Protein AF-A0A914TXU8-F1 (afdb_monomer)

Mean predicted aligned error: 7.18 Å

Radius of gyration: 15.61 Å; Cα contacts (8 Å, |Δi|>4): 227; chains: 1; bounding box: 35×39×40 Å

Foldseek 3Di:
DDDPPPDPLVVVLVVLVPDPDPQQPFDDDPNDTDRRSPPSVVFKDFDADPVRDTLWFWWWDDDPVVRATKIKIWTWIAGPPFLKIKIKMFMDHPPDRTDIDIDIPHNCVVVVVVVSQVVCCVQARGPVCVVVGDGDPPHIDGPD

Solvent-accessible surface area (backbone atoms only — not comparable to full-atom values): 8461 Å² total; per-residue (Å²): 134,84,75,79,79,73,51,71,66,56,53,54,43,57,59,54,69,74,45,83,84,74,81,48,66,65,47,73,57,96,90,39,84,38,61,33,84,50,63,65,53,82,56,24,42,74,32,59,48,97,87,66,51,64,45,64,44,36,31,37,35,78,38,79,93,75,74,41,48,34,39,38,40,41,37,34,29,30,35,74,88,50,73,34,33,34,44,38,36,38,34,33,48,73,97,52,95,45,57,70,50,78,46,76,41,46,73,41,56,67,62,46,51,51,51,50,40,52,54,44,34,77,43,53,49,59,65,87,43,62,90,72,67,72,84,54,88,100,42,33,37,81,74,103

Sequence (144 aa):
MITPVSSPLIEKYKKRLSLPESIEKPFVKNGCTIDGRAYFAKYSSVFTDKDGTLYQAHLGFSDISRNLNNFYKLQLFKHDKKEEYYLYRSWGRIGTPGGLKLECFNKDIDRALKEFKRIFFEKTDLWENRKNFVKHPCLHDIIG

Structure (mmCIF, N/CA/C/O backbone):
data_AF-A0A914TXU8-F1
#
_entry.id   AF-A0A914TXU8-F1
#
loop_
_atom_site.group_PDB
_atom_site.id
_atom_site.type_symbol
_atom_site.label_atom_id
_atom_site.label_alt_id
_atom_site.label_comp_id
_atom_site.label_asym_id
_atom_site.label_entity_id
_atom_site.label_seq_id
_atom_site.pdbx_PDB_ins_code
_atom_site.Cartn_x
_atom_site.Cartn_y
_atom_site.Cartn_z
_atom_site.occupancy
_atom_site.B_iso_or_equiv
_atom_site.auth_seq_id
_atom_site.auth_comp_id
_atom_site.auth_asym_id
_atom_site.auth_atom_id
_atom_site.pdbx_PDB_model_num
ATOM 1 N N . MET A 1 1 ? -12.035 26.718 7.881 1.00 33.22 1 MET A N 1
ATOM 2 C CA . MET A 1 1 ? -10.726 26.135 7.515 1.00 33.22 1 MET A CA 1
ATOM 3 C C . MET A 1 1 ? -10.430 25.013 8.499 1.00 33.22 1 MET A C 1
ATOM 5 O O . MET A 1 1 ? -10.177 25.307 9.656 1.00 33.22 1 MET A O 1
ATOM 9 N N . ILE A 1 2 ? -10.581 23.749 8.097 1.00 39.47 2 ILE A N 1
ATOM 10 C CA . ILE A 1 2 ? -10.322 22.604 8.984 1.00 39.47 2 ILE A CA 1
ATOM 11 C C . ILE A 1 2 ? -8.831 22.298 8.869 1.00 39.47 2 ILE A C 1
ATOM 13 O O . ILE A 1 2 ? -8.373 21.843 7.821 1.00 39.47 2 ILE A O 1
ATOM 17 N N . THR A 1 3 ? -8.058 22.602 9.905 1.00 33.69 3 THR A N 1
ATOM 18 C CA . THR A 1 3 ? -6.682 22.117 9.999 1.00 33.69 3 THR A CA 1
ATOM 19 C C . THR A 1 3 ? -6.731 20.591 10.113 1.00 33.69 3 THR A C 1
ATOM 21 O O . THR A 1 3 ? -7.517 20.063 10.904 1.00 33.69 3 THR A O 1
ATOM 24 N N . PRO A 1 4 ? -5.950 19.830 9.329 1.00 48.19 4 PRO A N 1
ATOM 25 C CA . PRO A 1 4 ? -5.839 18.406 9.579 1.00 48.19 4 PRO A CA 1
ATOM 26 C C . PRO A 1 4 ? -5.104 18.245 10.908 1.00 48.19 4 PRO A C 1
ATOM 28 O O . PRO A 1 4 ? -3.908 18.514 10.993 1.00 48.19 4 PRO A O 1
ATOM 31 N N . VAL A 1 5 ? -5.824 17.835 11.953 1.00 49.22 5 VAL A N 1
ATOM 32 C CA . VAL A 1 5 ? -5.201 17.360 13.190 1.00 49.22 5 VAL A CA 1
ATOM 33 C C . VAL A 1 5 ? -4.350 16.162 12.787 1.00 49.22 5 VAL A C 1
ATOM 35 O O . VAL A 1 5 ? -4.874 15.121 12.387 1.00 49.22 5 VAL A O 1
ATOM 38 N N . SER A 1 6 ? -3.029 16.330 12.785 1.00 63.47 6 SER A N 1
ATOM 39 C CA . SER A 1 6 ? -2.113 15.235 12.507 1.00 63.47 6 SER A CA 1
ATOM 40 C C . SER A 1 6 ? -2.308 14.172 13.576 1.00 63.47 6 SER A C 1
ATOM 42 O O . SER A 1 6 ? -2.146 14.440 14.763 1.00 63.47 6 SER A O 1
ATOM 44 N N . SER A 1 7 ? -2.671 12.953 13.165 1.00 71.12 7 SER A N 1
ATOM 45 C CA . SER A 1 7 ? -2.732 11.823 14.093 1.00 71.12 7 SER A CA 1
ATOM 46 C C . SER A 1 7 ? -1.390 11.719 14.839 1.00 71.12 7 SER A C 1
ATOM 48 O O . SER A 1 7 ? -0.343 11.789 14.180 1.00 71.12 7 SER A O 1
ATOM 50 N N . PRO A 1 8 ? -1.373 11.501 16.172 1.00 76.00 8 PRO A N 1
ATOM 51 C CA . PRO A 1 8 ? -0.136 11.334 16.942 1.00 76.00 8 PRO A CA 1
ATOM 52 C C . PRO A 1 8 ? 0.805 10.274 16.352 1.00 76.00 8 PRO A C 1
ATOM 54 O O . PRO A 1 8 ? 2.026 10.340 16.500 1.00 76.00 8 PRO A O 1
ATOM 57 N N . LEU A 1 9 ? 0.246 9.298 15.626 1.00 74.25 9 LEU A N 1
ATOM 58 C CA . LEU A 1 9 ? 1.023 8.305 14.897 1.00 74.25 9 LEU A CA 1
ATOM 59 C C . LEU A 1 9 ? 1.795 8.891 13.716 1.00 74.25 9 LEU A C 1
ATOM 61 O O . LEU A 1 9 ? 2.937 8.493 13.526 1.00 74.25 9 LEU A O 1
ATOM 65 N N . ILE A 1 10 ? 1.240 9.844 12.962 1.00 77.25 10 ILE A N 1
ATOM 66 C CA . ILE A 1 10 ? 1.954 10.528 11.869 1.00 77.25 10 ILE A CA 1
ATOM 67 C C . ILE A 1 10 ? 3.064 11.425 12.414 1.00 77.25 10 ILE A C 1
ATOM 69 O O . ILE A 1 10 ? 4.116 11.564 11.797 1.00 77.25 10 ILE A O 1
ATOM 73 N N . GLU A 1 11 ? 2.864 12.057 13.563 1.00 81.88 11 GLU A N 1
ATOM 74 C CA . GLU A 1 11 ? 3.915 12.885 14.165 1.00 81.88 11 GLU A CA 1
ATOM 75 C C . GLU A 1 11 ? 5.073 12.023 14.650 1.00 81.88 11 GLU A C 1
ATOM 77 O O . GLU A 1 11 ? 6.233 12.281 14.312 1.00 81.88 11 GLU A O 1
ATOM 82 N N . LYS A 1 12 ? 4.752 10.909 15.323 1.00 78.88 12 LYS A N 1
ATOM 83 C CA . LYS A 1 12 ? 5.722 9.848 15.615 1.00 78.88 12 LYS A CA 1
ATOM 84 C C . LYS A 1 12 ? 6.400 9.354 14.329 1.00 78.88 12 LYS A C 1
ATOM 86 O O . LYS A 1 12 ? 7.574 8.992 14.381 1.00 78.88 12 LYS A O 1
ATOM 91 N N . TYR A 1 13 ? 5.703 9.406 13.187 1.00 80.12 13 TYR A N 1
ATOM 92 C CA . TYR A 1 13 ? 6.212 8.945 11.890 1.00 80.12 13 TYR A CA 1
ATOM 93 C C . TYR A 1 13 ? 7.283 9.836 11.352 1.00 80.12 13 TYR A C 1
ATOM 95 O O . TYR A 1 13 ? 8.414 9.403 11.142 1.00 80.12 13 TYR A O 1
ATOM 103 N N . LYS A 1 14 ? 6.932 11.104 11.213 1.00 79.50 14 LYS A N 1
ATOM 104 C CA . LYS A 1 14 ? 7.836 12.143 10.749 1.00 79.50 14 LYS A CA 1
ATOM 105 C C . LYS A 1 14 ? 9.072 12.224 11.645 1.00 79.50 14 LYS A C 1
ATOM 107 O O . LYS A 1 14 ? 10.180 12.251 11.126 1.00 79.50 14 LYS A O 1
ATOM 112 N N . LYS A 1 15 ? 8.897 12.143 12.971 1.00 80.88 15 LYS A N 1
ATOM 113 C CA . LYS A 1 15 ? 10.013 12.130 13.931 1.00 80.88 15 LYS A CA 1
ATOM 114 C C . LYS A 1 15 ? 10.914 10.897 13.791 1.00 80.88 15 LYS A C 1
ATOM 116 O O . LYS A 1 15 ? 12.120 11.000 13.982 1.00 80.88 15 LYS A O 1
ATOM 121 N N . ARG A 1 16 ? 10.361 9.717 13.491 1.00 74.75 16 ARG A N 1
ATOM 122 C CA . ARG A 1 16 ? 11.165 8.499 13.289 1.00 74.75 16 ARG A CA 1
ATOM 123 C C . ARG A 1 16 ? 11.906 8.530 11.955 1.00 74.75 16 ARG A C 1
ATOM 125 O O . ARG A 1 16 ? 13.051 8.103 11.919 1.00 74.75 16 ARG A O 1
ATOM 132 N N . LEU A 1 17 ? 11.289 9.066 10.902 1.00 73.56 17 LEU A N 1
ATOM 133 C CA . LEU A 1 17 ? 11.930 9.244 9.596 1.00 73.56 17 LEU A CA 1
ATOM 134 C C . LEU A 1 17 ? 13.098 10.229 9.609 1.00 73.56 17 LEU A C 1
ATOM 136 O O . LEU A 1 17 ? 13.980 10.113 8.770 1.00 73.56 17 LEU A O 1
ATOM 140 N N . SER A 1 18 ? 13.108 11.191 10.534 1.00 75.12 18 SER A N 1
ATOM 141 C CA . SER A 1 18 ? 14.229 12.123 10.688 1.00 75.12 18 SER A CA 1
ATOM 142 C C . SER A 1 18 ? 15.426 11.536 11.443 1.00 75.12 18 SER A C 1
ATOM 144 O O . SER A 1 18 ? 16.444 12.208 11.567 1.00 75.12 18 SER A O 1
ATOM 146 N N . LEU A 1 19 ? 15.315 10.322 11.995 1.00 71.12 19 LEU A N 1
ATOM 147 C CA . LEU A 1 19 ? 16.435 9.641 12.647 1.00 71.12 19 LEU A CA 1
ATOM 148 C C . LEU A 1 19 ? 17.274 8.881 11.607 1.00 71.12 19 LEU A C 1
ATOM 150 O O . LEU A 1 19 ? 16.708 8.382 10.633 1.00 71.12 19 LEU A O 1
ATOM 154 N N . PRO A 1 20 ? 18.598 8.747 11.817 1.00 65.31 20 PRO A N 1
ATOM 155 C CA . PRO A 1 20 ? 19.447 7.939 10.949 1.00 65.31 20 PRO A CA 1
ATOM 156 C C . PRO A 1 20 ? 18.901 6.510 10.825 1.00 65.31 20 PRO A C 1
ATOM 158 O O . PRO A 1 20 ? 18.397 5.925 11.790 1.00 65.31 20 PRO A O 1
ATOM 161 N N . GLU A 1 21 ? 18.958 5.984 9.602 1.00 62.72 21 GLU A N 1
ATOM 162 C CA . GLU A 1 21 ? 18.259 4.771 9.190 1.00 62.72 21 GLU A CA 1
ATOM 163 C C . GLU A 1 21 ? 18.801 3.547 9.945 1.00 62.72 21 GLU A C 1
ATOM 165 O O . GLU A 1 21 ? 19.841 2.984 9.617 1.00 62.72 21 GLU A O 1
ATOM 170 N N . SER A 1 22 ? 18.072 3.101 10.970 1.00 55.75 22 SER A N 1
ATOM 171 C CA . SER A 1 22 ? 18.125 1.693 11.361 1.00 55.75 22 SER A CA 1
ATOM 172 C C . SER A 1 22 ? 17.175 0.976 10.413 1.00 55.75 22 SER A C 1
ATOM 174 O O . SER A 1 22 ? 15.961 1.158 10.498 1.00 55.75 22 SER A O 1
ATOM 176 N N . ILE A 1 23 ? 17.726 0.227 9.456 1.00 61.66 23 ILE A N 1
ATOM 177 C CA . ILE A 1 23 ? 16.942 -0.597 8.533 1.00 61.66 23 ILE A CA 1
ATOM 178 C C . ILE A 1 23 ? 16.330 -1.728 9.368 1.00 61.66 23 ILE A C 1
ATOM 180 O O . ILE A 1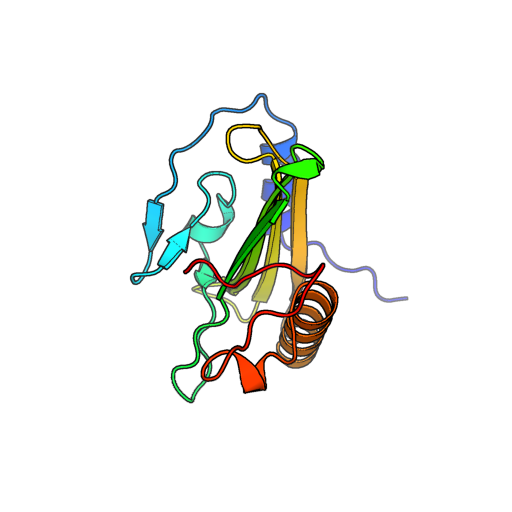 23 ? 16.901 -2.811 9.500 1.00 61.66 23 ILE A O 1
ATOM 184 N N . GLU A 1 24 ? 15.189 -1.464 10.009 1.00 69.38 24 GLU A N 1
ATOM 185 C CA . GLU A 1 24 ? 14.383 -2.530 10.596 1.00 69.38 24 GLU A CA 1
ATOM 186 C C . GLU A 1 24 ? 14.022 -3.492 9.454 1.00 69.38 24 GLU A C 1
ATOM 188 O O . GLU A 1 24 ? 13.624 -3.076 8.360 1.00 69.38 24 GLU A O 1
ATOM 193 N N . LYS A 1 25 ? 14.241 -4.792 9.674 1.00 77.38 25 LYS A N 1
ATOM 194 C CA . LYS A 1 25 ? 13.946 -5.812 8.664 1.00 77.38 25 LYS A CA 1
ATOM 195 C C . LYS A 1 25 ? 12.437 -5.817 8.378 1.00 77.38 25 LYS A C 1
ATOM 197 O O . LYS A 1 25 ? 11.653 -5.590 9.304 1.00 77.38 25 LYS A O 1
ATOM 202 N N . PRO A 1 26 ? 12.009 -6.093 7.132 1.00 82.69 26 PRO A N 1
ATOM 203 C CA . PRO A 1 26 ? 10.609 -6.383 6.854 1.00 82.69 26 PRO A CA 1
ATOM 204 C C . PRO A 1 26 ? 10.087 -7.470 7.797 1.00 82.69 26 PRO A C 1
ATOM 206 O O . PRO A 1 26 ? 10.813 -8.410 8.127 1.00 82.69 26 PRO A O 1
ATOM 209 N N . PHE A 1 27 ? 8.838 -7.344 8.226 1.00 86.06 27 PHE A N 1
ATOM 210 C CA . PHE A 1 27 ? 8.202 -8.289 9.143 1.00 86.06 27 PHE A CA 1
ATOM 211 C C . PHE A 1 27 ? 6.800 -8.640 8.658 1.00 86.06 27 PHE A C 1
ATOM 213 O O . PHE A 1 27 ? 6.212 -7.918 7.856 1.00 86.06 27 PHE A O 1
ATOM 220 N N . VAL A 1 28 ? 6.258 -9.756 9.139 1.00 86.94 28 VAL A N 1
ATOM 221 C CA . VAL A 1 28 ? 4.915 -10.215 8.771 1.00 86.94 28 VAL A CA 1
ATOM 222 C C . VAL A 1 28 ? 3.934 -9.872 9.888 1.00 86.94 28 VAL A C 1
ATOM 224 O O . VAL A 1 28 ? 4.199 -10.153 11.057 1.00 86.94 28 VAL A O 1
ATOM 227 N N . LYS A 1 29 ? 2.790 -9.283 9.534 1.00 86.69 29 LYS A N 1
ATOM 228 C CA . LYS A 1 29 ? 1.645 -9.072 10.434 1.00 86.69 29 LYS A CA 1
ATOM 229 C C . LYS A 1 29 ? 0.373 -9.520 9.723 1.00 86.69 29 LYS A C 1
ATOM 231 O O . LYS A 1 29 ? 0.113 -9.073 8.612 1.00 86.69 29 LYS A O 1
ATOM 236 N N . ASN A 1 30 ? -0.406 -10.403 10.349 1.00 86.06 30 ASN A N 1
ATOM 237 C CA . ASN A 1 30 ? -1.635 -10.982 9.780 1.00 86.06 30 ASN A CA 1
ATOM 238 C C . ASN A 1 30 ? -1.431 -11.569 8.366 1.00 86.06 30 ASN A C 1
ATOM 240 O O . ASN A 1 30 ? -2.213 -11.307 7.459 1.00 86.06 30 ASN A O 1
ATOM 244 N N . GLY A 1 31 ? -0.326 -12.293 8.153 1.00 82.56 31 GLY A N 1
ATOM 245 C CA . GLY A 1 31 ? 0.021 -12.864 6.845 1.00 82.56 31 GLY A CA 1
ATOM 246 C C . GLY A 1 31 ? 0.508 -11.853 5.797 1.00 82.56 31 GLY A C 1
ATOM 247 O O . GLY A 1 31 ? 0.900 -12.259 4.710 1.00 82.56 31 GLY A O 1
ATOM 248 N N . CYS A 1 32 ? 0.542 -10.556 6.116 1.00 84.56 32 CYS A N 1
ATOM 249 C CA . CYS A 1 32 ? 0.975 -9.504 5.201 1.00 84.56 32 CYS A CA 1
ATOM 250 C C . CYS A 1 32 ? 2.418 -9.088 5.496 1.00 84.56 32 CYS A C 1
ATOM 252 O O . CYS A 1 32 ? 2.756 -8.758 6.636 1.00 84.56 32 CYS A O 1
ATOM 254 N N . THR A 1 33 ? 3.262 -9.047 4.466 1.00 84.06 33 THR A N 1
ATOM 255 C CA . THR A 1 33 ? 4.624 -8.505 4.574 1.00 84.06 33 THR A CA 1
ATOM 256 C C . THR A 1 33 ? 4.576 -6.983 4.681 1.00 84.06 33 THR A C 1
ATOM 258 O O . THR A 1 33 ? 4.025 -6.305 3.813 1.00 84.06 33 THR A O 1
ATOM 261 N N . ILE A 1 34 ? 5.184 -6.440 5.731 1.00 85.44 34 ILE A N 1
ATOM 262 C CA . ILE A 1 34 ? 5.243 -5.013 6.047 1.00 85.44 34 ILE A CA 1
ATOM 263 C C . ILE A 1 34 ? 6.684 -4.517 5.920 1.00 85.44 34 ILE A C 1
ATOM 265 O O . ILE A 1 34 ? 7.626 -5.165 6.378 1.00 85.44 34 ILE A O 1
ATOM 269 N N . ASP A 1 35 ? 6.862 -3.348 5.302 1.00 82.06 35 ASP A N 1
ATOM 270 C CA . ASP A 1 35 ? 8.160 -2.671 5.254 1.00 82.06 35 ASP A CA 1
ATOM 271 C C . ASP A 1 35 ? 8.623 -2.319 6.676 1.00 82.06 35 ASP A C 1
ATOM 273 O O . ASP A 1 35 ? 7.866 -1.724 7.441 1.00 82.06 35 ASP A O 1
ATOM 277 N N . GLY A 1 36 ? 9.861 -2.645 7.051 1.00 80.31 36 GLY A N 1
ATOM 278 C CA . GLY A 1 36 ? 10.344 -2.361 8.408 1.00 80.31 36 GLY A CA 1
ATOM 279 C C . GLY A 1 36 ? 10.377 -0.865 8.744 1.00 80.31 36 GLY A C 1
ATOM 280 O O . GLY A 1 36 ? 10.285 -0.486 9.911 1.00 80.31 36 GLY A O 1
ATOM 281 N N . ARG A 1 37 ? 10.385 0.016 7.731 1.00 79.69 37 ARG A N 1
ATOM 282 C CA . ARG A 1 37 ? 10.267 1.474 7.915 1.00 79.69 37 ARG A CA 1
ATOM 283 C C . ARG A 1 37 ? 8.831 1.921 8.218 1.00 79.69 37 ARG A C 1
ATOM 285 O O . ARG A 1 37 ? 8.613 3.053 8.651 1.00 79.69 37 ARG A O 1
ATOM 292 N N . ALA A 1 38 ? 7.836 1.048 8.055 1.00 81.88 38 ALA A N 1
ATOM 293 C CA . ALA A 1 38 ? 6.441 1.289 8.415 1.00 81.88 38 ALA A CA 1
ATOM 294 C C . ALA A 1 38 ? 6.178 0.994 9.904 1.00 81.88 38 ALA A C 1
ATOM 296 O O . ALA A 1 38 ? 5.291 0.223 10.256 1.00 81.88 38 ALA A O 1
ATOM 297 N N . TYR A 1 39 ? 6.918 1.624 10.822 1.00 78.25 39 TYR A N 1
ATOM 298 C CA . TYR A 1 39 ? 6.799 1.326 12.262 1.00 78.25 39 TYR A CA 1
ATOM 299 C C . TYR A 1 39 ? 5.378 1.575 12.830 1.00 78.25 39 TYR A C 1
ATOM 301 O O . TYR A 1 39 ? 5.025 1.029 13.878 1.00 78.25 39 TYR A O 1
ATOM 309 N N . PHE A 1 40 ? 4.548 2.389 12.160 1.00 81.94 40 PHE A N 1
ATOM 310 C CA . PHE A 1 40 ? 3.140 2.610 12.518 1.00 81.94 40 PHE A CA 1
ATOM 311 C C . PHE A 1 40 ? 2.292 1.333 12.366 1.00 81.94 40 PHE A C 1
ATOM 313 O O . PHE A 1 40 ? 1.257 1.204 13.023 1.00 81.94 40 PHE A O 1
ATOM 320 N N . ALA A 1 41 ? 2.760 0.344 11.598 1.00 83.88 41 ALA A N 1
ATOM 321 C CA . ALA A 1 41 ? 2.159 -0.984 11.484 1.00 83.88 41 ALA A CA 1
ATOM 322 C C . ALA A 1 41 ? 2.266 -1.822 12.773 1.00 83.88 41 ALA A C 1
ATOM 324 O O . ALA A 1 41 ? 1.604 -2.848 12.913 1.00 83.88 41 ALA A O 1
ATOM 325 N N . LYS A 1 42 ? 3.013 -1.368 13.790 1.00 84.50 42 LYS A N 1
ATOM 326 C CA . LYS A 1 42 ? 2.887 -1.928 15.150 1.00 84.50 42 LYS A CA 1
ATOM 327 C C . LYS A 1 42 ? 1.494 -1.675 15.748 1.00 84.50 42 LYS A C 1
ATOM 329 O O . LYS A 1 42 ? 1.032 -2.483 16.541 1.00 84.50 42 LYS A O 1
ATOM 334 N N . TYR A 1 43 ? 0.816 -0.602 15.332 1.00 88.44 43 TYR A N 1
ATOM 335 C CA . TYR A 1 43 ? -0.500 -0.174 15.839 1.00 88.44 43 TYR A CA 1
ATOM 336 C C . TYR A 1 43 ? -1.605 -0.187 14.774 1.00 88.44 43 TYR A C 1
ATOM 338 O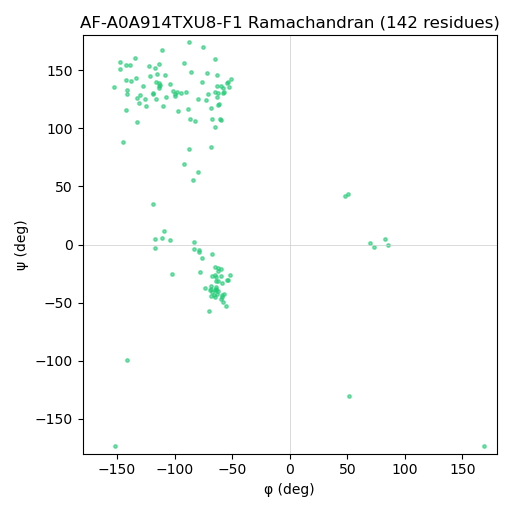 O . TYR A 1 43 ? -2.717 0.287 15.007 1.00 88.44 43 TYR A O 1
ATOM 346 N N . SER A 1 44 ? -1.279 -0.659 13.576 1.00 90.38 44 SER A N 1
ATOM 347 C CA . SER A 1 44 ? -2.202 -0.735 12.451 1.00 90.38 44 SER A CA 1
ATOM 348 C C . SER A 1 44 ? -1.955 -2.003 11.653 1.00 90.38 44 SER A C 1
ATOM 350 O O . SER A 1 44 ? -0.860 -2.564 11.680 1.00 90.38 44 SER A O 1
ATOM 352 N N . SER A 1 45 ? -2.973 -2.472 10.958 1.00 92.25 45 SER A N 1
ATOM 353 C CA . SER A 1 45 ? -2.928 -3.674 10.131 1.00 92.25 45 SER A CA 1
ATOM 354 C C . SER A 1 45 ? -3.316 -3.306 8.705 1.00 92.25 45 SER A C 1
ATOM 356 O O . SER A 1 45 ? -4.019 -2.314 8.506 1.00 92.25 45 SER A O 1
ATOM 358 N N . VAL A 1 46 ? -2.849 -4.064 7.709 1.00 93.69 46 VAL A N 1
ATOM 359 C CA . VAL A 1 46 ? -3.286 -3.843 6.322 1.00 93.69 46 VAL A CA 1
ATOM 360 C C . VAL A 1 46 ? -4.805 -3.986 6.270 1.00 93.69 46 VAL A C 1
ATOM 362 O O . VAL A 1 46 ? -5.379 -4.867 6.909 1.00 93.69 46 VAL A O 1
ATOM 365 N N . PHE A 1 47 ? -5.454 -3.055 5.582 1.00 95.00 47 PHE A N 1
ATOM 366 C CA . PHE A 1 47 ? -6.896 -3.024 5.454 1.00 95.00 47 PHE A CA 1
ATOM 367 C C . PHE A 1 47 ? -7.367 -4.167 4.552 1.00 95.00 47 PHE A C 1
ATOM 369 O O . PHE A 1 47 ? -6.890 -4.325 3.425 1.00 95.00 47 PHE A O 1
ATOM 376 N N . THR A 1 48 ? -8.339 -4.916 5.059 1.00 93.81 48 THR A N 1
ATOM 377 C CA . THR A 1 48 ? -9.084 -5.928 4.315 1.00 93.81 48 THR A CA 1
ATOM 378 C C . THR A 1 48 ? -10.537 -5.481 4.263 1.00 93.81 48 THR A C 1
ATOM 380 O O . THR A 1 48 ? -11.124 -5.186 5.308 1.00 93.81 48 THR A O 1
ATOM 383 N N . ASP A 1 49 ? -11.097 -5.392 3.060 1.00 92.81 49 ASP A N 1
ATOM 384 C CA . ASP A 1 49 ? -12.502 -5.036 2.867 1.00 92.81 49 ASP A CA 1
ATOM 385 C C . ASP A 1 49 ? -13.429 -6.214 3.214 1.00 92.81 49 ASP A C 1
ATOM 387 O O . ASP A 1 49 ? -12.989 -7.340 3.464 1.00 92.81 49 ASP A O 1
ATOM 391 N N . LYS A 1 50 ? -14.734 -5.952 3.272 1.00 90.88 50 LYS A N 1
ATOM 392 C CA . LYS A 1 50 ? -15.772 -6.906 3.689 1.00 90.88 50 LYS A CA 1
ATOM 393 C C . LYS A 1 50 ? -15.822 -8.165 2.821 1.00 90.88 50 LYS A C 1
ATOM 395 O O . LYS A 1 50 ? -16.246 -9.209 3.300 1.00 90.88 50 LYS A O 1
ATOM 400 N N . ASP A 1 51 ? -15.398 -8.062 1.566 1.00 90.75 51 ASP A N 1
ATOM 401 C CA . ASP A 1 51 ? -15.315 -9.165 0.603 1.00 90.75 51 ASP A CA 1
ATOM 402 C C . ASP A 1 51 ? -14.026 -10.002 0.743 1.00 90.75 51 ASP A C 1
ATOM 404 O O . ASP A 1 51 ? -13.791 -10.921 -0.041 1.00 90.75 51 ASP A O 1
ATOM 408 N N . GLY A 1 52 ? -13.171 -9.682 1.720 1.00 87.94 52 GLY A N 1
ATOM 409 C CA . GLY A 1 52 ? -11.866 -10.311 1.905 1.00 87.94 52 GLY A CA 1
ATOM 410 C C . GLY A 1 52 ? -10.762 -9.718 1.026 1.00 87.94 52 GLY A C 1
ATOM 411 O O . GLY A 1 52 ? -9.639 -10.224 1.044 1.00 87.94 52 GLY A O 1
ATOM 412 N N . THR A 1 53 ? -11.028 -8.653 0.263 1.00 90.56 53 THR A N 1
ATOM 413 C CA . THR A 1 53 ? -10.009 -8.002 -0.562 1.00 90.56 53 THR A CA 1
ATOM 414 C C . THR A 1 53 ? -8.979 -7.302 0.314 1.00 90.56 53 THR A C 1
ATOM 416 O O . THR A 1 53 ? -9.281 -6.336 1.013 1.00 90.56 53 THR A O 1
ATOM 419 N N . LEU A 1 54 ? -7.731 -7.757 0.218 1.00 92.19 54 LEU A N 1
ATOM 420 C CA . LEU A 1 54 ? -6.578 -7.126 0.849 1.00 92.19 54 LEU A CA 1
ATOM 421 C C . LEU A 1 54 ? -6.094 -5.920 0.028 1.00 92.19 54 LEU A C 1
ATOM 423 O O . LEU A 1 54 ? -5.779 -6.056 -1.154 1.00 92.19 54 LEU A O 1
ATOM 427 N N . TYR A 1 55 ? -5.987 -4.747 0.655 1.00 93.69 55 TYR A N 1
ATOM 428 C CA . TYR A 1 55 ? -5.534 -3.511 0.001 1.00 93.69 55 TYR A CA 1
ATOM 429 C C . TYR A 1 55 ? -4.020 -3.320 0.126 1.00 93.69 55 TYR A C 1
ATOM 431 O O . TYR A 1 55 ? -3.511 -2.425 0.812 1.00 93.69 55 TYR A O 1
ATOM 439 N N . GLN A 1 56 ? -3.298 -4.188 -0.576 1.00 92.31 56 GLN A N 1
ATOM 440 C CA . GLN A 1 56 ? -1.847 -4.180 -0.716 1.00 92.31 56 GLN A CA 1
ATOM 441 C C . GLN A 1 56 ? -1.472 -4.471 -2.169 1.00 92.31 56 GLN A C 1
ATOM 443 O O . GLN A 1 56 ? -2.083 -5.318 -2.811 1.00 92.31 56 GLN A O 1
ATOM 448 N N . ALA A 1 57 ? -0.449 -3.785 -2.670 1.00 91.62 57 ALA A N 1
ATOM 449 C CA . ALA A 1 57 ? 0.156 -4.061 -3.963 1.00 91.62 57 ALA A CA 1
ATOM 450 C C . ALA A 1 57 ? 1.675 -3.883 -3.894 1.00 91.62 57 ALA A C 1
ATOM 452 O O . ALA A 1 57 ? 2.179 -2.875 -3.380 1.00 91.62 57 ALA A O 1
ATOM 453 N N . HIS A 1 58 ? 2.404 -4.857 -4.435 1.00 90.44 58 HIS A N 1
ATOM 454 C CA . HIS A 1 58 ? 3.833 -4.756 -4.700 1.00 90.44 58 HIS A CA 1
ATOM 455 C C . HIS A 1 58 ? 4.040 -4.694 -6.204 1.00 90.44 58 HIS A C 1
ATOM 457 O O . HIS A 1 58 ? 3.665 -5.612 -6.926 1.00 90.44 58 HIS A O 1
ATOM 463 N N . LEU A 1 59 ? 4.625 -3.597 -6.665 1.00 89.69 59 LEU A N 1
ATOM 464 C CA . LEU A 1 59 ? 4.782 -3.313 -8.078 1.00 89.69 59 LEU A CA 1
ATOM 465 C C . LEU A 1 59 ? 6.260 -3.275 -8.447 1.00 89.69 59 LEU A C 1
ATOM 467 O O . LEU A 1 59 ? 7.076 -2.725 -7.700 1.00 89.69 59 LEU A O 1
ATOM 471 N N . GLY A 1 60 ? 6.597 -3.828 -9.604 1.00 88.00 60 GLY A N 1
ATOM 472 C CA . GLY A 1 60 ? 7.954 -3.873 -10.137 1.00 88.00 60 GLY A CA 1
ATOM 473 C C . GLY A 1 60 ? 7.999 -3.331 -11.554 1.00 88.00 60 GLY A C 1
ATOM 474 O O . GLY A 1 60 ? 7.152 -3.659 -12.373 1.00 88.00 60 GLY A O 1
ATOM 475 N N . PHE A 1 61 ? 8.990 -2.509 -11.867 1.00 83.94 61 PHE A N 1
ATOM 476 C CA . PHE A 1 61 ? 9.261 -2.086 -13.235 1.00 83.94 61 PHE A CA 1
ATOM 477 C C . PHE A 1 61 ? 10.702 -2.413 -13.586 1.00 83.94 61 PHE A C 1
ATOM 479 O O . PHE A 1 61 ? 11.627 -1.881 -12.968 1.00 83.94 61 PHE A O 1
ATOM 486 N N . SER A 1 62 ? 10.884 -3.257 -14.598 1.00 82.19 62 SER A N 1
ATOM 487 C CA . SER A 1 62 ? 12.201 -3.641 -15.090 1.00 82.19 62 SER A CA 1
ATOM 488 C C . SER A 1 62 ? 12.303 -3.371 -16.586 1.00 82.19 62 SER A C 1
ATOM 490 O O . SER A 1 62 ? 11.498 -3.870 -17.370 1.00 82.19 62 SER A O 1
ATOM 492 N N . ASP A 1 63 ? 13.317 -2.604 -16.972 1.00 80.94 63 ASP A N 1
ATOM 493 C CA . ASP A 1 63 ? 13.703 -2.357 -18.359 1.00 80.94 63 ASP A CA 1
ATOM 494 C C . ASP A 1 63 ? 15.216 -2.556 -18.470 1.00 80.94 63 ASP A C 1
ATOM 496 O O . ASP A 1 63 ? 16.010 -1.729 -18.010 1.00 80.94 63 ASP A O 1
ATOM 500 N N . ILE A 1 64 ? 15.602 -3.687 -19.063 1.00 79.62 64 ILE A N 1
ATOM 501 C CA . ILE A 1 64 ? 17.002 -4.098 -19.213 1.00 79.62 64 ILE A CA 1
ATOM 502 C C . ILE A 1 64 ? 17.746 -3.121 -20.127 1.00 79.62 64 ILE A C 1
ATOM 504 O O . ILE A 1 64 ? 18.880 -2.754 -19.830 1.00 79.62 64 ILE A O 1
ATOM 508 N N . SER A 1 65 ? 17.095 -2.643 -21.193 1.00 80.31 65 SER A N 1
ATOM 509 C CA . SER A 1 65 ? 17.714 -1.742 -22.170 1.00 80.31 65 SER A CA 1
ATOM 510 C C . SER A 1 65 ? 18.108 -0.398 -21.554 1.00 80.31 65 SER A C 1
ATOM 512 O O . SER A 1 65 ? 19.109 0.199 -21.944 1.00 80.31 65 SER A O 1
ATOM 514 N N . ARG A 1 66 ? 17.351 0.054 -20.546 1.00 77.31 66 ARG A N 1
ATOM 515 C CA . ARG A 1 66 ? 17.578 1.317 -19.826 1.00 77.31 66 ARG A CA 1
ATOM 516 C C . ARG A 1 66 ? 18.204 1.133 -18.441 1.00 77.31 66 ARG A C 1
ATOM 518 O O . ARG A 1 66 ? 18.345 2.111 -17.709 1.00 77.31 66 ARG A O 1
ATOM 525 N N . ASN A 1 67 ? 18.558 -0.098 -18.057 1.00 80.81 67 ASN A N 1
ATOM 526 C CA . ASN A 1 67 ? 19.037 -0.453 -16.715 1.00 80.81 67 ASN A CA 1
ATOM 527 C C . ASN A 1 67 ? 18.143 0.111 -15.581 1.00 80.81 67 ASN A C 1
ATOM 529 O O . ASN A 1 67 ? 18.606 0.647 -14.558 1.00 80.81 67 ASN A O 1
ATOM 533 N N . LEU A 1 68 ? 16.827 0.032 -15.786 1.00 82.38 68 LEU A N 1
ATOM 534 C CA . LEU A 1 68 ? 15.826 0.448 -14.812 1.00 82.38 68 LEU A CA 1
ATOM 535 C C . LEU A 1 68 ? 15.306 -0.780 -14.085 1.00 82.38 68 LEU A C 1
ATOM 537 O O . LEU A 1 68 ? 14.873 -1.744 -14.707 1.00 82.38 68 LEU A O 1
ATOM 541 N N . ASN A 1 69 ? 15.346 -0.724 -12.760 1.00 84.06 69 ASN A N 1
ATOM 542 C CA . ASN A 1 69 ? 14.780 -1.750 -11.905 1.00 84.06 69 ASN A CA 1
ATOM 543 C C . ASN A 1 69 ? 14.199 -1.088 -10.656 1.00 84.06 69 ASN A C 1
ATOM 545 O O . ASN A 1 69 ? 14.897 -0.875 -9.660 1.00 84.06 69 ASN A O 1
ATOM 549 N N . ASN A 1 70 ? 12.939 -0.681 -10.762 1.00 87.50 70 ASN A N 1
ATOM 550 C CA . ASN A 1 70 ? 12.241 0.094 -9.751 1.00 87.50 70 ASN A CA 1
ATOM 551 C C . ASN A 1 70 ? 11.193 -0.768 -9.053 1.00 87.50 70 ASN A C 1
ATOM 553 O O . ASN A 1 70 ? 10.545 -1.604 -9.679 1.00 87.50 70 ASN A O 1
ATOM 557 N N . PHE A 1 71 ? 10.986 -0.514 -7.767 1.00 89.69 71 PHE A N 1
ATOM 558 C CA . PHE A 1 71 ? 9.866 -1.063 -7.016 1.00 89.69 71 PHE A CA 1
ATOM 559 C C . PHE A 1 71 ? 8.913 0.049 -6.588 1.00 89.69 71 PHE A C 1
ATOM 561 O O . PHE A 1 71 ? 9.318 1.200 -6.386 1.00 89.69 71 PHE A O 1
ATOM 568 N N . TYR A 1 72 ? 7.656 -0.321 -6.374 1.00 91.00 72 TYR A 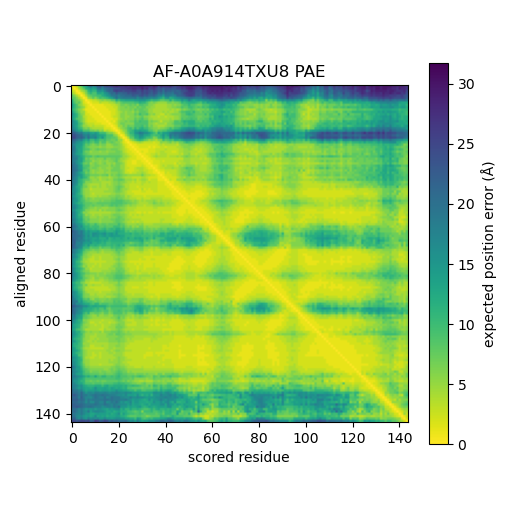N 1
ATOM 569 C CA . TYR A 1 72 ? 6.654 0.520 -5.744 1.00 91.00 72 TYR A CA 1
ATOM 570 C C . TYR A 1 72 ? 5.763 -0.332 -4.837 1.00 91.00 72 TYR A C 1
ATOM 572 O O . TYR A 1 72 ? 5.052 -1.218 -5.292 1.00 91.00 72 TYR A O 1
ATOM 580 N N . LYS A 1 73 ? 5.798 -0.073 -3.533 1.00 91.19 73 LYS A N 1
ATOM 581 C CA . LYS A 1 73 ? 4.901 -0.672 -2.542 1.00 91.19 73 LYS A CA 1
ATOM 582 C C . LYS A 1 73 ? 3.770 0.301 -2.256 1.00 91.19 73 LYS A C 1
ATOM 584 O O . LYS A 1 73 ? 4.034 1.469 -1.968 1.00 91.19 73 LYS A O 1
ATOM 589 N N . LEU A 1 74 ? 2.539 -0.192 -2.285 1.00 94.00 74 LEU A N 1
ATOM 590 C CA . LEU A 1 74 ? 1.331 0.554 -1.957 1.00 94.00 74 LEU A CA 1
ATOM 591 C C . LEU A 1 74 ? 0.501 -0.272 -0.973 1.00 94.00 74 LEU A C 1
ATOM 593 O O . LEU A 1 74 ? 0.140 -1.408 -1.264 1.00 94.00 74 LEU A O 1
ATOM 597 N N . GLN A 1 75 ? 0.220 0.276 0.205 1.00 93.81 75 GLN A N 1
ATOM 598 C CA . GLN A 1 75 ? -0.504 -0.431 1.262 1.00 93.81 75 GLN A CA 1
ATOM 599 C C . GLN A 1 75 ? -1.463 0.522 1.965 1.00 93.81 75 GLN A C 1
ATOM 601 O O . GLN A 1 75 ? -1.057 1.599 2.409 1.00 93.81 75 GLN A O 1
ATOM 606 N N . LEU A 1 76 ? -2.721 0.114 2.098 1.00 95.25 76 LEU A N 1
ATOM 607 C CA . LEU A 1 76 ? -3.689 0.794 2.946 1.00 95.25 76 LEU A CA 1
ATOM 608 C C . LEU A 1 76 ? -3.717 0.111 4.314 1.00 95.25 76 LEU A C 1
ATOM 610 O O . LEU A 1 76 ? -3.849 -1.104 4.401 1.00 95.25 76 LEU A O 1
ATOM 614 N N . PHE A 1 77 ? -3.610 0.888 5.382 1.00 94.44 77 PHE A N 1
ATOM 615 C CA . PHE A 1 77 ? -3.633 0.416 6.760 1.00 94.44 77 PHE A CA 1
ATOM 616 C C . PHE A 1 77 ? -4.859 0.945 7.496 1.00 94.44 77 PHE A C 1
ATOM 618 O O . PHE A 1 77 ? -5.271 2.084 7.286 1.00 94.44 77 PHE A O 1
ATOM 625 N N . LYS A 1 78 ? -5.386 0.144 8.421 1.00 94.06 78 LYS A N 1
ATOM 626 C CA . LYS A 1 78 ? -6.386 0.532 9.418 1.00 94.06 78 LYS A CA 1
ATOM 627 C C . LYS A 1 78 ? -5.762 0.466 10.807 1.00 94.06 78 LYS A C 1
ATOM 629 O O . LYS A 1 78 ? -5.083 -0.505 11.137 1.00 94.06 78 LYS A O 1
ATOM 634 N N . HIS A 1 79 ? -5.983 1.485 11.630 1.00 93.12 79 HIS A N 1
ATOM 635 C CA . HIS A 1 79 ? -5.565 1.473 13.028 1.00 93.12 79 HIS A CA 1
ATOM 636 C C . HIS A 1 79 ? -6.277 0.360 13.810 1.00 93.12 79 HIS A C 1
ATOM 638 O O . HIS A 1 79 ? -7.492 0.203 13.715 1.00 93.12 79 HIS A O 1
ATOM 644 N N . ASP A 1 80 ? -5.544 -0.378 14.645 1.00 91.19 80 ASP A N 1
ATOM 645 C CA . ASP A 1 80 ? -6.082 -1.577 15.307 1.00 91.19 80 ASP A CA 1
ATOM 646 C C . ASP A 1 80 ? -7.187 -1.239 16.332 1.00 91.19 80 ASP A C 1
ATOM 648 O O . ASP A 1 80 ? -8.070 -2.046 16.599 1.00 91.19 80 ASP A O 1
ATOM 652 N N . LYS A 1 81 ? -7.147 -0.028 16.908 1.00 90.56 81 LYS A N 1
ATOM 653 C CA . LYS A 1 81 ? -8.081 0.432 17.962 1.00 90.56 81 LYS A CA 1
ATOM 654 C C . LYS A 1 81 ? -8.963 1.626 17.585 1.00 90.56 81 LYS A C 1
ATOM 656 O O . LYS A 1 81 ? -9.719 2.108 18.419 1.00 90.56 81 LYS A O 1
ATOM 661 N N . LYS A 1 82 ? -8.789 2.191 16.391 1.00 89.75 82 LYS A N 1
ATOM 662 C CA . LYS A 1 82 ? -9.436 3.448 15.984 1.00 89.75 82 LYS A CA 1
ATOM 663 C C . LYS A 1 82 ? -9.906 3.322 14.547 1.00 89.75 82 LYS A C 1
ATOM 665 O O . LYS A 1 82 ? -9.307 2.600 13.760 1.00 89.75 82 LYS A O 1
ATOM 670 N N . GLU A 1 83 ? -10.921 4.086 14.183 1.00 90.69 83 GLU A N 1
ATOM 671 C CA . GLU A 1 83 ? -11.302 4.274 12.784 1.00 90.69 83 GLU A CA 1
ATOM 672 C C . GLU A 1 83 ? -10.372 5.303 12.133 1.00 90.69 83 GLU A C 1
ATOM 674 O O . GLU A 1 83 ? -10.779 6.396 11.771 1.00 90.69 83 GLU A O 1
ATOM 679 N N . GLU A 1 84 ? -9.079 4.996 12.073 1.00 92.69 84 GLU A N 1
ATOM 680 C CA . GLU A 1 84 ? -8.098 5.813 11.362 1.00 92.69 84 GLU A CA 1
ATOM 681 C C . GLU A 1 84 ? -7.476 4.978 10.242 1.00 92.69 84 GLU A C 1
ATOM 683 O O . GLU A 1 84 ? -7.038 3.848 10.481 1.00 92.69 84 GLU A O 1
ATOM 688 N N . TYR A 1 85 ? -7.434 5.536 9.033 1.00 93.31 85 TYR A N 1
ATOM 689 C CA . TYR A 1 85 ? -6.869 4.884 7.853 1.00 93.31 85 TYR A CA 1
ATOM 690 C C . TYR A 1 85 ? -5.616 5.605 7.367 1.00 93.31 85 TYR A C 1
ATOM 692 O O . TYR A 1 85 ? -5.574 6.840 7.320 1.00 93.31 85 TYR A O 1
ATOM 700 N N . TYR A 1 86 ? -4.604 4.834 6.969 1.00 93.31 86 TYR A N 1
ATOM 701 C CA . TYR A 1 86 ? -3.325 5.362 6.506 1.00 93.31 86 TYR A CA 1
ATOM 702 C C . TYR A 1 86 ? -2.910 4.748 5.178 1.00 93.31 86 TYR A C 1
ATOM 704 O O . TYR A 1 86 ? -2.836 3.529 5.052 1.00 93.31 86 TYR A O 1
ATOM 712 N N . LEU A 1 87 ? -2.570 5.586 4.205 1.00 94.62 87 LEU A N 1
ATOM 713 C CA . LEU A 1 87 ? -2.015 5.138 2.935 1.00 94.62 87 LEU A CA 1
ATOM 714 C C . LEU A 1 87 ? -0.498 5.252 2.974 1.00 94.62 87 LEU A C 1
ATOM 716 O O . LEU A 1 87 ? 0.058 6.352 3.056 1.00 94.62 87 LEU A O 1
ATOM 720 N N . TYR A 1 88 ? 0.165 4.107 2.908 1.00 93.50 88 TYR A N 1
ATOM 721 C CA . TYR A 1 88 ? 1.611 3.995 2.890 1.00 93.50 88 TYR A CA 1
ATOM 722 C C . TYR A 1 88 ? 2.118 3.682 1.491 1.00 93.50 88 TYR A C 1
ATOM 724 O O . TYR A 1 88 ? 1.576 2.837 0.775 1.00 93.50 88 TYR A O 1
ATOM 732 N N . ARG A 1 89 ? 3.205 4.359 1.130 1.00 92.94 89 ARG A N 1
ATOM 733 C CA . ARG A 1 89 ? 3.935 4.145 -0.111 1.00 92.94 89 ARG A CA 1
ATOM 734 C C . ARG A 1 89 ? 5.420 4.074 0.152 1.00 92.94 89 ARG A C 1
ATOM 736 O O . ARG A 1 89 ? 5.941 4.872 0.933 1.00 92.94 89 ARG A O 1
ATOM 743 N N . SER A 1 90 ? 6.101 3.213 -0.589 1.00 91.19 90 SER A N 1
ATOM 744 C CA . SER A 1 90 ? 7.548 3.297 -0.751 1.00 91.19 90 SER A CA 1
ATOM 745 C C . SER A 1 90 ? 7.962 2.934 -2.165 1.00 91.19 90 SER A C 1
ATOM 747 O O . SER A 1 90 ? 7.383 2.037 -2.764 1.00 91.19 90 SER A O 1
ATOM 749 N N . TRP A 1 91 ? 8.952 3.635 -2.702 1.00 91.75 91 TRP A N 1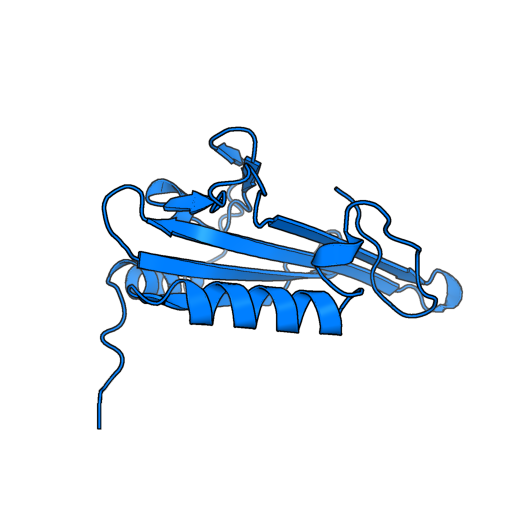
ATOM 750 C CA . TRP A 1 91 ? 9.412 3.462 -4.072 1.00 91.75 91 TRP A CA 1
ATOM 751 C C . TRP A 1 91 ? 10.904 3.717 -4.173 1.00 91.75 91 TRP A C 1
ATOM 753 O O . TRP A 1 91 ? 11.443 4.538 -3.439 1.00 91.75 91 TRP A O 1
ATOM 763 N N . GLY A 1 92 ? 11.576 3.076 -5.116 1.00 89.81 92 GLY A N 1
ATOM 764 C CA . GLY A 1 92 ? 13.000 3.297 -5.341 1.00 89.81 92 GLY A CA 1
ATOM 765 C C . GLY A 1 92 ? 13.591 2.260 -6.275 1.00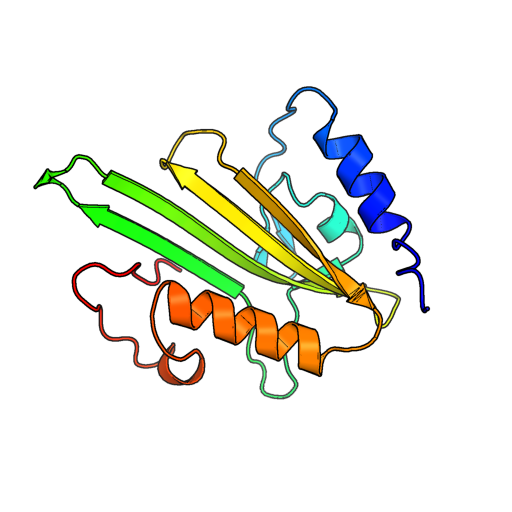 89.81 92 GLY A C 1
ATOM 766 O O . GLY A 1 92 ? 12.865 1.430 -6.824 1.00 89.81 92 GLY A O 1
ATOM 767 N N . ARG A 1 93 ? 14.915 2.290 -6.436 1.00 84.06 93 ARG A N 1
ATOM 768 C CA . ARG A 1 93 ? 15.627 1.208 -7.122 1.00 84.06 93 ARG A CA 1
ATOM 769 C C . ARG A 1 93 ? 15.732 0.007 -6.189 1.00 84.06 93 ARG A C 1
ATOM 771 O O . ARG A 1 93 ? 15.981 0.176 -4.991 1.00 84.06 93 ARG A O 1
ATOM 778 N N . ILE A 1 94 ? 15.561 -1.197 -6.726 1.00 80.38 94 ILE A N 1
ATOM 779 C CA . ILE A 1 94 ? 15.725 -2.430 -5.945 1.00 80.38 94 ILE A CA 1
ATOM 780 C C . ILE A 1 94 ? 17.132 -2.458 -5.329 1.00 80.38 94 ILE A C 1
ATOM 782 O O . ILE A 1 94 ? 18.118 -2.198 -6.012 1.00 80.38 94 ILE A O 1
ATOM 786 N N . GLY A 1 95 ? 17.211 -2.735 -4.024 1.00 72.62 95 GLY A N 1
ATOM 787 C CA . GLY A 1 95 ? 18.474 -2.782 -3.278 1.00 72.62 95 GLY A CA 1
ATOM 788 C C . GLY A 1 95 ? 18.977 -1.435 -2.746 1.00 72.62 95 GLY A C 1
ATOM 789 O O . GLY A 1 95 ? 20.003 -1.409 -2.077 1.00 72.62 95 GLY A O 1
ATOM 790 N N . THR A 1 96 ? 18.263 -0.329 -2.987 1.00 75.12 96 THR A N 1
ATOM 791 C CA . THR A 1 96 ? 18.611 0.998 -2.441 1.00 75.12 96 THR A CA 1
ATOM 792 C C . THR A 1 96 ? 17.524 1.540 -1.506 1.00 75.12 96 THR A C 1
ATOM 794 O O . THR A 1 96 ? 16.344 1.222 -1.705 1.00 75.12 96 THR A O 1
ATOM 797 N N . PRO A 1 97 ? 17.874 2.384 -0.515 1.00 69.56 97 PRO A N 1
ATOM 798 C CA . PRO A 1 97 ? 16.895 3.147 0.248 1.00 69.56 97 PRO A CA 1
ATOM 799 C C . PRO A 1 97 ? 16.112 4.074 -0.686 1.00 69.56 97 PRO A C 1
ATOM 801 O O . PRO A 1 97 ? 16.628 5.048 -1.229 1.00 69.56 97 PRO A O 1
ATOM 804 N N . GLY A 1 98 ? 14.854 3.720 -0.919 1.00 84.06 98 GLY A N 1
ATOM 805 C CA . GLY A 1 98 ? 13.931 4.499 -1.728 1.00 84.06 98 GLY A CA 1
ATOM 806 C C . GLY A 1 98 ? 13.184 5.570 -0.930 1.00 84.06 98 GLY A C 1
ATOM 807 O O . GLY A 1 98 ? 13.223 5.592 0.303 1.00 84.06 98 GLY A O 1
ATOM 808 N N . GLY A 1 99 ? 12.418 6.398 -1.638 1.00 87.75 99 GLY A N 1
ATOM 809 C CA . GLY A 1 99 ? 11.447 7.300 -1.037 1.00 87.75 99 GLY A CA 1
ATOM 810 C C . GLY A 1 99 ? 10.308 6.552 -0.338 1.00 87.75 99 GLY A C 1
ATOM 811 O O . GLY A 1 99 ? 10.030 5.372 -0.588 1.00 87.75 99 GLY A O 1
ATOM 812 N N . LEU A 1 100 ? 9.634 7.257 0.562 1.00 89.75 100 LEU A N 1
ATOM 813 C CA . LEU A 1 100 ? 8.444 6.780 1.252 1.00 89.75 100 LEU A CA 1
ATOM 814 C C . LEU A 1 100 ? 7.496 7.941 1.537 1.00 89.75 100 LEU A C 1
ATOM 816 O O . LEU A 1 100 ? 7.907 9.100 1.600 1.00 89.75 100 LEU A O 1
ATOM 820 N N . LYS A 1 101 ? 6.212 7.634 1.712 1.00 90.25 101 LYS A N 1
ATOM 821 C CA . LYS A 1 101 ? 5.198 8.616 2.105 1.00 90.25 101 LYS A CA 1
ATOM 822 C C . LYS A 1 101 ? 4.061 7.930 2.852 1.00 90.25 101 LYS A C 1
ATOM 824 O O . LYS A 1 101 ? 3.557 6.910 2.391 1.00 90.25 101 LYS A O 1
ATOM 829 N N . LEU A 1 102 ? 3.624 8.544 3.948 1.00 91.06 102 LEU A N 1
ATOM 830 C CA . LEU A 1 102 ? 2.449 8.144 4.720 1.00 91.06 102 LEU A CA 1
ATOM 831 C C . LEU A 1 102 ? 1.429 9.284 4.719 1.00 91.06 102 LEU A C 1
ATOM 833 O O . LEU A 1 102 ? 1.773 10.422 5.036 1.00 91.06 102 LEU A O 1
ATOM 837 N N . GLU A 1 103 ? 0.184 8.978 4.378 1.00 91.81 103 GLU A N 1
ATOM 838 C CA . GLU A 1 103 ? -0.950 9.906 4.448 1.00 91.81 103 GLU A CA 1
ATOM 839 C C . GLU A 1 103 ? -2.031 9.345 5.366 1.00 91.81 103 GLU A C 1
ATOM 841 O O . GLU A 1 103 ? -2.230 8.137 5.403 1.00 91.81 103 GLU A O 1
ATOM 846 N N . CYS A 1 104 ? -2.732 10.213 6.098 1.00 90.81 104 CYS A N 1
ATOM 847 C CA . CYS A 1 104 ? -3.845 9.831 6.966 1.00 90.81 104 CYS A CA 1
ATOM 848 C C . CYS A 1 104 ? -5.152 10.378 6.426 1.00 90.81 104 CYS A C 1
ATOM 850 O O . CYS A 1 104 ? -5.234 11.545 6.042 1.00 90.81 104 CYS A O 1
ATOM 852 N N . PHE A 1 105 ? -6.168 9.529 6.463 1.00 92.62 105 PHE A N 1
ATOM 853 C CA . PHE A 1 105 ? -7.519 9.825 6.005 1.00 92.62 105 PHE A CA 1
ATOM 854 C C . PHE A 1 105 ? -8.508 9.911 7.172 1.00 92.62 105 PHE A C 1
ATOM 856 O O . PHE A 1 105 ? -9.700 10.103 6.960 1.00 92.62 105 PHE A O 1
ATOM 863 N N . ASN A 1 106 ? -8.026 9.831 8.419 1.00 90.75 106 ASN A N 1
ATOM 864 C CA . ASN A 1 106 ? -8.868 9.794 9.615 1.00 90.75 106 ASN A CA 1
ATOM 865 C C . ASN A 1 106 ? -9.936 8.699 9.448 1.00 90.75 106 ASN A C 1
ATOM 867 O O . ASN A 1 106 ? -9.586 7.592 9.049 1.00 90.75 106 ASN A O 1
ATOM 871 N N . LYS A 1 107 ? -11.212 9.013 9.696 1.00 93.00 107 LYS A N 1
ATOM 872 C CA . LYS A 1 107 ? -12.344 8.082 9.560 1.00 93.00 107 LYS A CA 1
ATOM 873 C C . LYS A 1 107 ? -12.832 7.872 8.120 1.00 93.00 107 LYS A C 1
ATOM 875 O O . LYS A 1 107 ? -13.722 7.057 7.903 1.00 93.00 107 LYS A O 1
ATOM 880 N N . ASP A 1 108 ? -12.279 8.591 7.145 1.00 94.12 108 ASP A N 1
ATOM 881 C CA . ASP A 1 108 ? -12.755 8.603 5.758 1.00 94.12 108 ASP A CA 1
ATOM 882 C C . ASP A 1 108 ? -12.113 7.472 4.935 1.00 94.12 108 ASP A C 1
ATOM 884 O O . ASP A 1 108 ? -11.105 7.653 4.242 1.00 94.12 108 ASP A O 1
ATOM 888 N N . ILE A 1 109 ? -12.682 6.269 5.056 1.00 95.06 109 ILE A N 1
ATOM 889 C CA . ILE A 1 109 ? -12.232 5.094 4.298 1.00 95.06 109 ILE A CA 1
ATOM 890 C C . ILE A 1 109 ? -12.433 5.277 2.792 1.00 95.06 109 ILE A C 1
ATOM 892 O O . ILE A 1 109 ? -11.556 4.903 2.016 1.00 95.06 109 ILE A O 1
ATOM 896 N N . ASP A 1 110 ? -13.531 5.899 2.365 1.00 95.38 110 ASP A N 1
ATOM 897 C CA . ASP A 1 110 ? -13.867 6.044 0.947 1.00 95.38 110 ASP A CA 1
ATOM 898 C C . ASP A 1 110 ? -12.820 6.883 0.217 1.00 95.38 110 ASP A C 1
ATOM 900 O O . ASP A 1 110 ? -12.342 6.514 -0.863 1.00 95.38 110 ASP A O 1
ATOM 904 N N . ARG A 1 111 ? -12.377 7.981 0.838 1.00 95.94 111 ARG A N 1
ATOM 905 C CA . ARG A 1 111 ? -11.282 8.794 0.309 1.00 95.94 111 ARG A CA 1
ATOM 906 C C . ARG A 1 111 ? -9.963 8.027 0.277 1.00 95.94 111 ARG A C 1
ATOM 908 O O . ARG A 1 111 ? -9.216 8.171 -0.692 1.00 95.94 111 ARG A O 1
ATOM 915 N N . ALA A 1 112 ? -9.679 7.212 1.292 1.00 95.06 112 ALA A N 1
ATOM 916 C CA . ALA A 1 112 ? -8.464 6.401 1.336 1.00 95.06 112 ALA A CA 1
ATOM 917 C C . ALA A 1 112 ? -8.445 5.336 0.224 1.00 95.06 112 ALA A C 1
ATOM 919 O O . ALA A 1 112 ? -7.434 5.173 -0.461 1.00 95.06 112 ALA A O 1
ATOM 920 N N . LEU A 1 113 ? -9.577 4.662 -0.005 1.00 95.81 113 LEU A N 1
ATOM 921 C CA . LEU A 1 113 ? -9.765 3.681 -1.076 1.00 95.81 113 LEU A CA 1
ATOM 922 C C . LEU A 1 113 ? -9.662 4.328 -2.455 1.00 95.81 113 LEU A C 1
ATOM 924 O O . LEU A 1 113 ? -8.976 3.802 -3.331 1.00 95.81 113 LEU A O 1
ATOM 928 N N . LYS A 1 114 ? -10.305 5.484 -2.653 1.00 95.94 114 LYS A N 1
ATOM 929 C CA . LYS A 1 114 ? -10.232 6.233 -3.912 1.00 95.94 114 LYS A CA 1
ATOM 930 C C . LYS A 1 114 ? -8.794 6.617 -4.244 1.00 95.94 114 LYS A C 1
ATOM 932 O O . LYS A 1 114 ? -8.358 6.430 -5.377 1.00 95.94 114 LYS A O 1
ATOM 937 N N . GLU A 1 115 ? -8.055 7.116 -3.259 1.00 96.88 115 GLU A N 1
ATOM 938 C CA . GLU A 1 115 ? -6.663 7.511 -3.449 1.00 96.88 115 GLU A CA 1
ATOM 939 C C . GLU A 1 115 ? -5.755 6.305 -3.718 1.00 96.88 115 GLU A C 1
ATOM 941 O O . GLU A 1 115 ? -4.921 6.354 -4.622 1.00 96.88 115 GLU A O 1
ATOM 946 N N . PHE A 1 116 ? -5.960 5.193 -3.004 1.00 96.25 116 PHE A N 1
ATOM 947 C CA . PHE A 1 116 ? -5.269 3.933 -3.277 1.00 96.25 116 PHE A CA 1
ATOM 948 C C . PHE A 1 116 ? -5.482 3.490 -4.731 1.00 96.25 116 PHE A C 1
ATOM 950 O O . PHE A 1 116 ? -4.510 3.267 -5.454 1.00 96.25 116 PHE A O 1
ATOM 957 N N . LYS A 1 117 ? -6.741 3.417 -5.185 1.00 94.75 117 LYS A N 1
ATOM 958 C CA . LYS A 1 117 ? -7.084 2.995 -6.552 1.00 94.75 117 LYS A CA 1
ATOM 959 C C . LYS A 1 117 ? -6.515 3.946 -7.605 1.00 94.75 117 LYS A C 1
ATOM 961 O O . LYS A 1 117 ? -5.995 3.476 -8.611 1.00 94.75 117 LYS A O 1
ATOM 966 N N . ARG A 1 118 ? -6.548 5.262 -7.356 1.00 96.12 118 ARG A N 1
ATOM 967 C CA . ARG A 1 118 ? -5.951 6.279 -8.240 1.00 96.12 118 ARG A CA 1
ATOM 968 C C . ARG A 1 118 ? -4.458 6.026 -8.449 1.00 96.12 118 ARG A C 1
ATOM 970 O O . ARG A 1 118 ? -3.996 5.993 -9.582 1.00 96.12 118 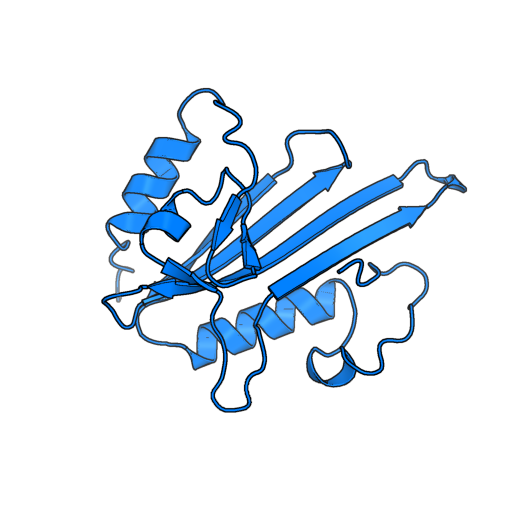ARG A O 1
ATOM 977 N N . ILE A 1 119 ? -3.710 5.820 -7.366 1.00 94.31 119 ILE A N 1
ATOM 978 C CA . ILE A 1 119 ? -2.257 5.600 -7.439 1.00 94.31 119 ILE A CA 1
ATOM 979 C C . ILE A 1 119 ? -1.930 4.255 -8.082 1.00 94.31 119 ILE A C 1
ATOM 981 O O . ILE A 1 119 ? -0.976 4.164 -8.851 1.00 94.31 119 ILE A O 1
ATOM 985 N N . PHE A 1 120 ? -2.708 3.216 -7.779 1.00 92.62 120 PHE A N 1
ATOM 986 C CA . PHE A 1 120 ? -2.553 1.910 -8.412 1.00 92.62 120 PHE A CA 1
ATOM 987 C C . PHE A 1 120 ? -2.743 2.012 -9.934 1.00 92.62 120 PHE A C 1
ATOM 989 O O . PHE A 1 120 ? -1.868 1.578 -10.683 1.00 92.62 120 PHE A O 1
ATOM 996 N N . PHE A 1 121 ? -3.802 2.696 -10.378 1.00 90.56 121 PHE A N 1
ATOM 997 C CA . PHE A 1 121 ? -4.080 2.957 -11.792 1.00 90.56 121 PHE A CA 1
ATOM 998 C C . PHE A 1 121 ? -2.957 3.733 -12.487 1.00 90.56 121 PHE A C 1
ATOM 1000 O O . PHE A 1 121 ? -2.518 3.348 -13.564 1.00 90.56 121 PHE A O 1
ATOM 1007 N N . GLU A 1 122 ? -2.405 4.765 -11.846 1.00 90.00 122 GLU A N 1
ATOM 1008 C CA . GLU A 1 122 ? -1.278 5.538 -12.397 1.00 90.00 122 GLU A CA 1
ATOM 1009 C C . GLU A 1 122 ? 0.004 4.723 -12.601 1.00 90.00 122 GLU A C 1
ATOM 1011 O O . GLU A 1 122 ? 0.884 5.133 -13.361 1.00 90.00 122 GLU A O 1
ATOM 1016 N N . LYS A 1 123 ? 0.163 3.610 -11.880 1.00 85.94 123 LYS A N 1
ATOM 1017 C CA . LYS A 1 123 ? 1.356 2.758 -11.967 1.00 85.94 123 LYS A CA 1
ATOM 1018 C C . LYS A 1 123 ? 1.139 1.495 -12.787 1.00 85.94 123 LYS A C 1
ATOM 1020 O O . LYS A 1 123 ? 2.133 0.970 -13.290 1.00 85.94 123 LYS A O 1
ATOM 1025 N N . THR A 1 124 ? -0.100 1.018 -12.883 1.00 85.69 124 THR A N 1
ATOM 1026 C CA . THR A 1 124 ? -0.450 -0.313 -13.396 1.00 85.69 124 THR A CA 1
ATOM 1027 C C . THR A 1 124 ? -1.723 -0.285 -14.250 1.00 85.69 124 THR A C 1
ATOM 1029 O O . THR A 1 124 ? -1.652 0.052 -15.422 1.00 85.69 124 THR A O 1
ATOM 1032 N N . ASP A 1 125 ? -2.872 -0.655 -13.687 1.00 86.50 125 ASP A N 1
ATOM 1033 C CA . ASP A 1 125 ? -4.185 -0.765 -14.328 1.00 86.50 125 ASP A CA 1
ATOM 1034 C C . ASP A 1 125 ? -5.278 -0.523 -13.262 1.00 86.50 125 ASP A C 1
ATOM 1036 O O . ASP A 1 125 ? -4.984 -0.168 -12.120 1.00 86.50 125 ASP A O 1
ATOM 1040 N N . LEU A 1 126 ? -6.554 -0.698 -13.593 1.00 87.25 126 LEU A N 1
ATOM 1041 C CA . LEU A 1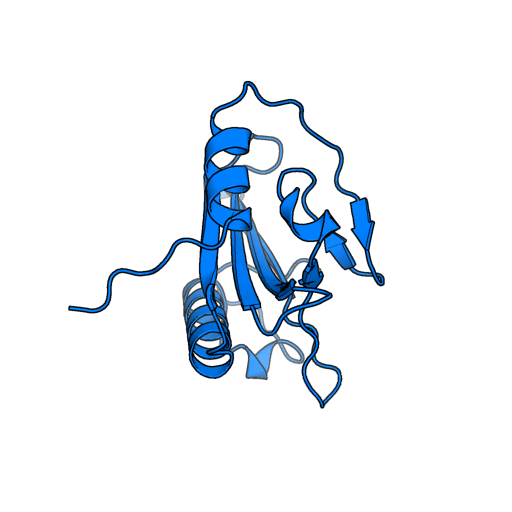 126 ? -7.662 -0.634 -12.645 1.00 87.25 126 LEU A CA 1
ATOM 1042 C C . LEU A 1 126 ? -7.490 -1.683 -11.540 1.00 87.25 126 LEU A C 1
ATOM 1044 O O . LEU A 1 126 ? -7.190 -2.850 -11.793 1.00 87.25 126 LEU A O 1
ATOM 1048 N N . TRP A 1 127 ? -7.746 -1.281 -10.294 1.00 88.56 127 TRP A N 1
ATOM 1049 C CA . TRP A 1 127 ? -7.655 -2.172 -9.131 1.00 88.56 127 TRP A CA 1
ATOM 1050 C C . TRP A 1 127 ? -8.586 -3.387 -9.250 1.00 88.56 127 TRP A C 1
ATOM 1052 O O . TRP A 1 127 ? -8.285 -4.493 -8.797 1.00 88.56 127 TRP A O 1
ATOM 1062 N N . GLU A 1 128 ? -9.730 -3.207 -9.891 1.00 87.56 128 GLU A N 1
ATOM 1063 C CA . GLU A 1 128 ? -10.709 -4.251 -10.162 1.00 87.56 128 GLU A CA 1
ATOM 1064 C C . GLU A 1 128 ? -10.124 -5.358 -11.057 1.00 87.56 128 GLU A C 1
ATOM 1066 O O . GLU A 1 128 ? -10.426 -6.533 -10.844 1.00 87.56 128 GLU A O 1
ATOM 1071 N N . ASN A 1 129 ? -9.193 -5.013 -11.953 1.00 83.88 129 ASN A N 1
ATOM 1072 C CA . ASN A 1 129 ? -8.537 -5.945 -12.872 1.00 83.88 129 ASN A CA 1
ATOM 1073 C C . ASN A 1 129 ? -7.358 -6.700 -12.244 1.00 83.88 129 ASN A C 1
ATOM 1075 O O . ASN A 1 129 ? -6.815 -7.596 -12.881 1.00 83.88 129 ASN A O 1
ATOM 1079 N N . ARG A 1 130 ? -6.980 -6.414 -10.988 1.00 82.31 130 ARG A N 1
ATOM 1080 C CA . ARG A 1 130 ? -5.801 -7.015 -10.325 1.00 82.31 130 ARG A CA 1
ATOM 1081 C C . ARG A 1 130 ? -5.767 -8.551 -10.346 1.00 82.31 130 ARG A C 1
ATOM 1083 O O . ARG A 1 130 ? -4.691 -9.130 -10.351 1.00 82.31 130 ARG A O 1
ATOM 1090 N N . LYS A 1 131 ? -6.934 -9.214 -10.347 1.00 77.25 131 LYS A N 1
ATOM 1091 C CA . LYS A 1 131 ? -7.041 -10.687 -10.392 1.00 77.25 131 LYS A CA 1
ATOM 1092 C C . LYS A 1 131 ? -6.816 -11.265 -11.794 1.00 77.25 131 LYS A C 1
ATOM 1094 O O . LYS A 1 131 ? -6.432 -12.419 -11.908 1.00 77.25 131 LYS A O 1
ATOM 1099 N N . ASN A 1 132 ? -7.043 -10.460 -12.830 1.00 77.25 132 ASN A N 1
ATOM 1100 C CA . ASN A 1 132 ? -6.885 -10.814 -14.241 1.00 77.25 132 ASN A CA 1
ATOM 1101 C C . ASN A 1 132 ? -5.829 -9.909 -14.895 1.00 77.25 132 ASN A C 1
ATOM 1103 O O . ASN A 1 132 ? -5.996 -9.484 -16.036 1.00 77.25 132 ASN A O 1
ATOM 1107 N N . PHE A 1 133 ? -4.792 -9.534 -14.139 1.00 74.44 133 PHE A N 1
ATOM 1108 C CA . PHE A 1 133 ? -3.846 -8.514 -14.567 1.00 74.44 133 PHE A CA 1
ATOM 1109 C C . PHE A 1 133 ? -3.097 -8.959 -15.825 1.00 74.44 133 PHE A C 1
ATOM 1111 O O . PHE A 1 133 ? -2.489 -10.030 -15.860 1.00 74.44 133 PHE A O 1
ATOM 1118 N N . VAL A 1 134 ? -3.126 -8.105 -16.845 1.00 69.50 134 VAL A N 1
ATOM 1119 C CA . VAL A 1 134 ? -2.323 -8.254 -18.055 1.00 69.50 134 VAL A CA 1
ATOM 1120 C C . VAL A 1 134 ? -1.233 -7.201 -18.006 1.00 69.50 134 VAL A C 1
ATOM 1122 O O . VAL A 1 134 ? -1.504 -6.015 -17.831 1.00 69.50 134 VAL A O 1
ATOM 1125 N N . LYS A 1 135 ? 0.013 -7.638 -18.167 1.00 71.56 135 LYS A N 1
ATOM 1126 C CA . LYS A 1 135 ? 1.159 -6.739 -18.171 1.00 71.56 135 LYS A CA 1
ATOM 1127 C C . LYS A 1 135 ? 1.060 -5.747 -19.327 1.00 71.56 135 LYS A C 1
ATOM 1129 O O . LYS A 1 135 ? 1.111 -6.136 -20.493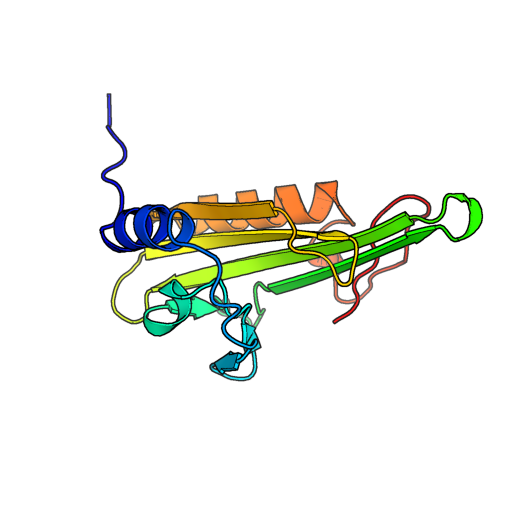 1.00 71.56 135 LYS A O 1
ATOM 1134 N N . H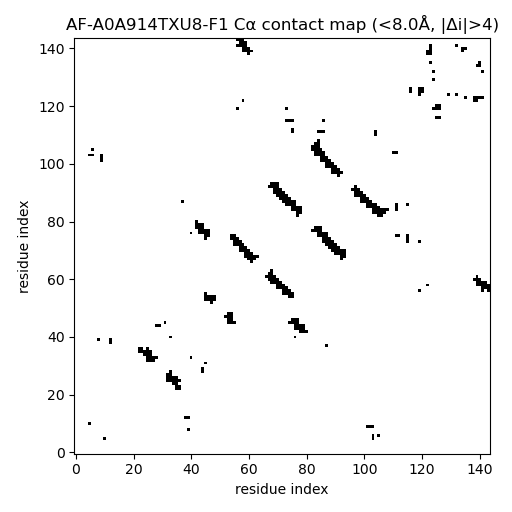IS A 1 136 ? 1.017 -4.462 -18.992 1.00 69.94 136 HIS A N 1
ATOM 1135 C CA . HIS A 1 136 ? 1.069 -3.383 -19.973 1.00 69.94 136 HIS A CA 1
ATOM 1136 C C . HIS A 1 136 ? 2.520 -2.961 -20.239 1.00 69.94 136 HIS A C 1
ATOM 1138 O O . HIS A 1 136 ? 3.275 -2.720 -19.289 1.00 69.94 136 HIS A O 1
ATOM 1144 N N . PRO A 1 137 ? 2.945 -2.844 -21.511 1.00 71.19 137 PRO A N 1
ATOM 1145 C CA . PRO A 1 137 ? 4.243 -2.273 -21.848 1.00 71.19 137 PRO A CA 1
ATOM 1146 C C . PRO A 1 137 ? 4.415 -0.883 -21.216 1.00 71.19 137 PRO A C 1
ATOM 1148 O O . PRO A 1 137 ? 3.482 -0.086 -21.198 1.00 71.19 137 PRO A O 1
ATOM 1151 N N . CYS A 1 138 ? 5.617 -0.586 -20.715 1.00 74.50 138 CYS A N 1
ATOM 1152 C CA . CYS A 1 138 ? 5.989 0.696 -20.093 1.00 74.50 138 CYS A CA 1
ATOM 1153 C C . CYS A 1 138 ? 5.349 1.022 -18.722 1.00 74.50 138 CYS A C 1
ATOM 1155 O O . CYS A 1 138 ? 5.668 2.074 -18.163 1.00 74.50 138 CYS A O 1
ATOM 1157 N N . LEU A 1 139 ? 4.520 0.143 -18.145 1.00 75.75 139 LEU A N 1
ATOM 1158 C CA . LEU A 1 139 ? 3.947 0.290 -16.796 1.00 75.75 139 LEU A CA 1
ATOM 1159 C C . LEU A 1 139 ? 4.520 -0.750 -15.819 1.00 75.75 139 LEU A C 1
ATOM 1161 O O . LEU A 1 139 ? 5.221 -1.677 -16.230 1.00 75.75 139 LEU A O 1
ATOM 1165 N N . HIS A 1 140 ? 4.282 -0.567 -14.514 1.00 74.50 140 HIS A N 1
ATOM 1166 C CA . HIS A 1 140 ? 4.741 -1.533 -13.512 1.00 74.50 140 HIS A CA 1
ATOM 1167 C C . HIS A 1 140 ? 3.907 -2.822 -13.590 1.00 74.50 140 HIS A C 1
ATOM 1169 O O . HIS A 1 140 ? 2.714 -2.798 -13.883 1.00 74.50 140 HIS A O 1
ATOM 1175 N N . ASP A 1 141 ? 4.557 -3.937 -13.292 1.00 78.94 141 ASP A N 1
ATOM 1176 C CA . ASP A 1 141 ? 3.983 -5.270 -13.141 1.00 78.94 141 ASP A CA 1
ATOM 1177 C C . ASP A 1 141 ? 3.600 -5.520 -11.673 1.00 78.94 141 ASP A C 1
ATOM 1179 O O . ASP A 1 141 ? 4.189 -4.907 -10.775 1.00 78.94 141 ASP A O 1
ATOM 1183 N N . ILE A 1 142 ? 2.660 -6.428 -11.411 1.00 79.75 142 ILE A N 1
ATOM 1184 C CA . ILE A 1 142 ? 2.324 -6.870 -10.048 1.00 79.75 142 ILE A CA 1
ATOM 1185 C C . ILE A 1 142 ? 3.247 -8.044 -9.698 1.00 79.75 142 ILE A C 1
ATOM 1187 O O . ILE A 1 142 ? 3.207 -9.087 -10.341 1.00 79.75 142 ILE A O 1
ATOM 1191 N N . ILE A 1 143 ? 4.098 -7.877 -8.683 1.00 78.19 143 ILE A N 1
ATOM 1192 C CA . ILE A 1 143 ? 5.165 -8.833 -8.315 1.00 78.19 143 ILE A CA 1
ATOM 1193 C C . ILE A 1 143 ? 4.893 -9.589 -7.003 1.00 78.19 143 ILE A C 1
ATOM 1195 O O . ILE A 1 143 ? 5.795 -10.235 -6.467 1.00 78.19 143 ILE A O 1
ATOM 1199 N N . GLY A 1 144 ? 3.672 -9.508 -6.468 1.00 57.75 144 GLY A N 1
ATOM 1200 C CA . GLY A 1 144 ? 3.258 -10.215 -5.254 1.00 57.75 144 GLY A CA 1
ATOM 1201 C C . GLY A 1 144 ? 1.774 -10.101 -4.971 1.00 57.75 144 GLY A C 1
ATOM 1202 O O . GLY A 1 144 ? 1.233 -8.993 -5.188 1.00 57.75 144 GLY A O 1
#

pLDDT: mean 83.25, std 11.97, range [33.22, 96.88]

Nearest PDB structures (foldseek):
  6f5b-assembly1_B  TM=9.127E-01  e=1.984E-09  Homo sapiens
  6x0n-assembly1_P  TM=9.491E-01  e=4.195E-09  Homo sapiens
  6usj-assembly1_V  TM=8.983E-01  e=1.873E-09  Homo sapiens
  6x0m-assembly1_p  TM=9.366E-01  e=5.596E-09  Homo sapiens
  6f1k-assembly1_A  TM=8.804E-01  e=4.195E-09  Homo sapiens

Secondary structure (DSSP, 8-state):
-------HHHHHHHHHHTS----PPPEEETTEEE-TT-GGGGSEEE-B-TTS-B-EEEEEEEETTTTEEEEEEEEEEEESSSS-EEEEEEEEETTS--EEEEEEEET-HHHHHHHHHHHHHHHSS-GGGGGG--PPTTSPEE--